Protein AF-A0A817PDZ4-F1 (afdb_monomer_lite)

Structure (mmCIF, N/CA/C/O backbone):
data_AF-A0A817PDZ4-F1
#
_entry.id   AF-A0A817PDZ4-F1
#
loop_
_atom_site.group_PDB
_atom_site.id
_atom_site.type_symbol
_atom_site.label_atom_id
_atom_site.label_alt_id
_atom_site.label_comp_id
_atom_site.label_asym_id
_atom_site.label_entity_id
_atom_site.label_seq_id
_atom_site.pdbx_PDB_ins_code
_atom_site.Cartn_x
_atom_site.Cartn_y
_atom_site.Cartn_z
_atom_site.occupancy
_atom_site.B_iso_or_equiv
_atom_site.auth_seq_id
_atom_site.auth_comp_id
_atom_site.auth_asym_id
_atom_site.auth_atom_id
_atom_site.pdbx_PDB_model_num
ATOM 1 N N . MET A 1 1 ? -9.916 24.457 35.545 1.00 61.56 1 MET A N 1
ATOM 2 C CA . MET A 1 1 ? -11.026 23.884 34.750 1.00 61.56 1 MET A CA 1
ATOM 3 C C . MET A 1 1 ? -11.009 24.355 33.290 1.00 61.56 1 MET A C 1
ATOM 5 O O . MET A 1 1 ? -10.706 23.552 32.427 1.00 61.56 1 MET A O 1
ATOM 9 N N . LYS A 1 2 ? -11.224 25.648 32.987 1.00 59.09 2 LYS A N 1
ATOM 10 C CA . LYS A 1 2 ? -11.364 26.156 31.598 1.00 59.09 2 LYS A CA 1
ATOM 11 C C . LYS A 1 2 ? -10.082 26.082 30.741 1.00 59.09 2 LYS A C 1
ATOM 13 O O . LYS A 1 2 ? -10.147 25.775 29.560 1.00 59.09 2 LYS A O 1
ATOM 18 N N . LYS A 1 3 ? -8.908 26.291 31.353 1.00 58.72 3 LYS A N 1
ATOM 19 C CA . LYS A 1 3 ? -7.599 26.243 30.664 1.00 58.72 3 LYS A CA 1
ATOM 20 C C . LYS A 1 3 ? -7.197 24.828 30.223 1.00 58.72 3 LYS A C 1
ATOM 22 O O . LYS A 1 3 ? -6.560 24.675 29.192 1.00 58.72 3 LYS A O 1
ATOM 27 N N . LEU A 1 4 ? -7.627 23.807 30.969 1.00 67.31 4 LEU A N 1
ATOM 28 C CA . LEU A 1 4 ? -7.383 22.403 30.626 1.00 67.31 4 LEU A CA 1
ATOM 29 C C . LEU A 1 4 ? -8.260 21.960 29.441 1.00 67.31 4 LEU A C 1
ATOM 31 O O . LEU A 1 4 ? -7.813 21.201 28.593 1.00 67.31 4 LEU A O 1
ATOM 35 N N . PHE A 1 5 ? -9.470 22.522 29.338 1.00 75.25 5 PHE A N 1
ATOM 36 C CA . PHE A 1 5 ? -10.388 22.293 28.218 1.00 75.25 5 PHE A CA 1
ATOM 37 C C . PHE A 1 5 ? -9.906 22.954 26.918 1.00 75.25 5 PHE A C 1
ATOM 39 O O . PHE A 1 5 ? -10.014 22.367 25.850 1.00 75.25 5 PHE A O 1
ATOM 46 N N . ILE A 1 6 ? -9.319 24.151 27.016 1.00 73.81 6 ILE A N 1
ATOM 47 C CA . ILE A 1 6 ? -8.734 24.867 25.872 1.00 73.81 6 ILE A CA 1
ATOM 48 C C . ILE A 1 6 ? -7.517 24.121 25.326 1.00 73.81 6 ILE A C 1
ATOM 50 O O . ILE A 1 6 ? -7.399 23.969 24.119 1.00 73.81 6 ILE A O 1
ATOM 54 N N . ILE A 1 7 ? -6.650 23.606 26.200 1.00 76.06 7 ILE A N 1
ATOM 55 C CA . ILE A 1 7 ? -5.493 22.800 25.791 1.00 76.06 7 ILE A CA 1
ATOM 56 C C . ILE A 1 7 ? -5.947 21.500 25.121 1.00 76.06 7 ILE A C 1
ATOM 58 O O . ILE A 1 7 ? -5.426 21.151 24.069 1.00 76.06 7 ILE A O 1
ATOM 62 N N . TYR A 1 8 ? -6.967 20.830 25.664 1.00 75.94 8 TYR A N 1
ATOM 63 C CA . TYR A 1 8 ? -7.536 19.642 25.030 1.00 75.94 8 TYR A CA 1
ATOM 64 C C . TYR A 1 8 ? -8.150 19.954 23.654 1.00 75.94 8 TYR A C 1
ATOM 66 O O . TYR A 1 8 ? -7.882 19.243 22.693 1.00 75.94 8 TYR A O 1
ATOM 74 N N . PHE A 1 9 ? -8.893 21.057 23.520 1.00 74.44 9 PHE A N 1
ATOM 75 C CA . PHE A 1 9 ? -9.472 21.497 22.247 1.00 74.44 9 PHE A CA 1
ATOM 76 C C . PHE A 1 9 ? -8.408 21.886 21.208 1.00 74.44 9 PHE A C 1
ATOM 78 O O . PHE A 1 9 ? -8.593 21.635 20.020 1.00 74.44 9 PHE A O 1
ATOM 85 N N . LEU A 1 10 ? -7.276 22.448 21.641 1.00 68.62 10 LEU A N 1
ATOM 86 C CA . LEU A 1 10 ? -6.163 22.839 20.768 1.00 68.62 10 LEU A CA 1
ATOM 87 C C . LEU A 1 10 ? -5.373 21.611 20.288 1.00 68.62 10 LEU A C 1
ATOM 89 O O . LEU A 1 10 ? -5.022 21.539 19.119 1.00 68.62 10 LEU A O 1
ATOM 93 N N . ILE A 1 11 ? -5.178 20.604 21.145 1.00 71.62 11 ILE A N 1
ATOM 94 C CA . ILE A 1 11 ? -4.554 19.324 20.760 1.00 71.62 11 ILE A CA 1
ATOM 95 C C . ILE A 1 11 ? -5.491 18.510 19.845 1.00 71.62 11 ILE A C 1
ATOM 97 O O . ILE A 1 11 ? -5.035 17.892 18.882 1.00 71.62 11 ILE A O 1
ATOM 101 N N . LEU A 1 12 ? -6.806 18.552 20.094 1.00 67.38 12 LEU A N 1
ATOM 102 C CA . LEU A 1 12 ? -7.807 17.850 19.285 1.00 67.38 12 LEU A CA 1
ATOM 103 C C . LEU A 1 12 ? -7.979 18.478 17.889 1.00 67.38 12 LEU A C 1
ATOM 105 O O . LEU A 1 12 ? -8.079 17.753 16.905 1.00 67.38 12 LEU A O 1
ATOM 109 N N . SER A 1 13 ? -7.955 19.811 17.784 1.00 64.50 13 SER A N 1
ATOM 110 C CA . SER A 1 13 ? -8.082 20.528 16.501 1.00 64.50 13 SER A CA 1
ATOM 111 C C . SER A 1 13 ? -6.798 20.536 15.659 1.00 64.50 13 SER A C 1
ATOM 113 O O . SER A 1 13 ? -6.873 20.709 14.443 1.00 64.50 13 SER A O 1
ATOM 115 N N . LEU A 1 14 ? -5.630 20.279 16.265 1.00 59.78 14 LEU A N 1
ATOM 116 C CA . LEU A 1 14 ? -4.362 20.137 15.537 1.00 59.78 14 LEU A CA 1
ATOM 117 C C . LEU A 1 14 ? -4.258 18.809 14.767 1.00 59.78 14 LEU A C 1
ATOM 119 O O . LEU A 1 14 ? -3.537 18.735 13.778 1.00 59.78 14 LEU A O 1
ATOM 123 N N . SER A 1 15 ? -4.997 17.774 15.182 1.00 59.09 15 SER A N 1
ATOM 124 C CA . SER A 1 15 ? -4.980 16.457 14.521 1.00 59.09 15 SER A CA 1
ATOM 125 C C . SER A 1 15 ? -5.914 16.370 13.304 1.00 59.09 15 SER A C 1
ATOM 127 O O . SER A 1 15 ? -5.790 15.450 12.505 1.00 59.09 15 SER A O 1
ATOM 129 N N . THR A 1 16 ? -6.852 17.310 13.142 1.00 50.25 16 THR A N 1
ATOM 130 C CA . THR A 1 16 ? -7.880 17.267 12.082 1.00 50.25 16 THR A CA 1
ATOM 131 C C . THR A 1 16 ? -7.505 17.998 10.796 1.00 50.25 16 THR A C 1
ATOM 133 O O . THR A 1 16 ? -8.299 18.015 9.861 1.00 50.25 16 THR A O 1
ATOM 136 N N . VAL A 1 17 ? -6.320 18.608 10.718 1.00 59.72 17 VAL A N 1
ATOM 137 C CA . VAL A 1 17 ? -5.868 19.302 9.505 1.00 59.72 17 VAL A CA 1
ATOM 138 C C . VAL A 1 17 ? -4.789 18.495 8.786 1.00 59.72 17 VAL A C 1
ATOM 140 O O . VAL A 1 17 ? -3.617 18.847 8.746 1.00 59.72 17 VAL A O 1
ATOM 143 N N . ALA A 1 18 ? -5.196 17.379 8.191 1.00 59.00 18 ALA A N 1
ATOM 144 C CA . ALA A 1 18 ? -4.431 16.754 7.123 1.00 59.00 18 ALA A CA 1
ATOM 145 C C . ALA A 1 18 ? -5.387 16.358 5.994 1.00 59.00 18 ALA A C 1
ATOM 147 O O . ALA A 1 18 ? -6.327 15.600 6.206 1.00 59.00 18 ALA A O 1
ATOM 148 N N . GLN A 1 19 ? -5.088 16.890 4.806 1.00 48.62 19 GLN A N 1
ATOM 149 C CA . GLN A 1 19 ? -5.666 16.591 3.491 1.00 48.62 19 GLN A CA 1
ATOM 150 C C . GLN A 1 19 ? -6.958 17.325 3.099 1.00 48.62 19 GLN A C 1
ATOM 152 O O . GLN A 1 19 ? -8.020 16.739 2.920 1.00 48.62 19 GLN A O 1
ATOM 157 N N . GLN A 1 20 ? -6.798 18.605 2.744 1.00 44.66 20 GLN A N 1
ATOM 158 C CA . GLN A 1 20 ? -7.325 19.045 1.448 1.00 44.66 20 GLN A CA 1
ATOM 159 C C . GLN A 1 20 ? -6.514 18.325 0.360 1.00 44.66 20 GLN A C 1
ATOM 161 O O . GLN A 1 20 ? -5.404 18.736 0.039 1.00 44.66 20 GLN A O 1
ATOM 166 N N . SER A 1 21 ? -7.029 17.199 -0.135 1.00 52.38 21 SER A N 1
ATOM 167 C CA . SER A 1 21 ? -6.511 16.549 -1.340 1.00 52.38 21 SER A CA 1
ATOM 168 C C . SER A 1 21 ? -7.196 17.206 -2.529 1.00 52.38 21 SER A C 1
ATOM 170 O O . SER A 1 21 ? -8.397 17.017 -2.726 1.00 52.38 21 SER A O 1
ATOM 172 N N . GLU A 1 22 ? -6.458 18.020 -3.283 1.00 50.34 22 GLU A N 1
ATOM 173 C CA . GLU A 1 22 ? -6.919 18.479 -4.587 1.00 50.34 22 GLU A CA 1
ATOM 174 C C . GLU A 1 22 ? -7.161 17.268 -5.491 1.00 50.34 22 GLU A C 1
ATOM 176 O O . GLU A 1 22 ? -6.387 16.313 -5.541 1.00 50.34 22 GLU A O 1
ATOM 181 N N . ASN A 1 23 ? -8.317 17.308 -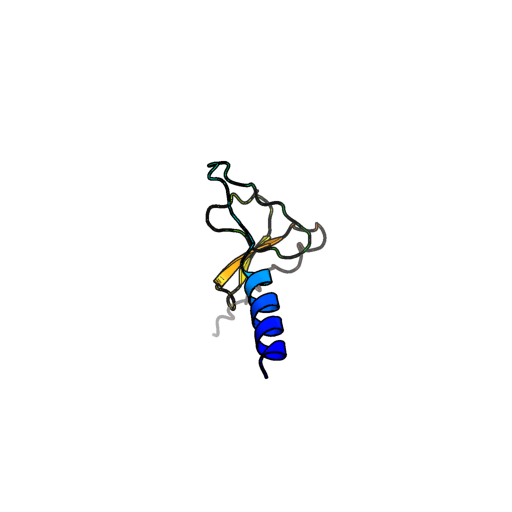6.137 1.00 52.31 23 ASN A N 1
ATOM 182 C CA . ASN A 1 23 ? -8.836 16.319 -7.057 1.00 52.31 23 ASN A CA 1
ATOM 183 C C . ASN A 1 23 ? -8.068 16.386 -8.386 1.00 52.31 23 ASN A C 1
ATOM 185 O O . ASN A 1 23 ? -8.529 16.999 -9.347 1.00 52.31 23 ASN A O 1
ATOM 189 N N . SER A 1 24 ? -6.886 15.786 -8.425 1.00 52.97 24 SER A N 1
ATOM 190 C CA . SER A 1 24 ? -6.225 15.384 -9.662 1.00 52.97 24 SER A CA 1
ATOM 191 C C . SER A 1 24 ? -6.269 13.863 -9.723 1.00 52.97 24 SER A C 1
ATOM 193 O O . SER A 1 24 ? -5.697 13.206 -8.858 1.00 52.97 24 SER A O 1
ATOM 195 N N . GLU A 1 25 ? -6.939 13.306 -10.736 1.00 55.03 25 GLU A N 1
ATOM 196 C CA . GLU A 1 25 ? -6.950 11.873 -11.089 1.00 55.03 25 GLU A CA 1
ATOM 197 C C . GLU A 1 25 ? -5.566 11.373 -11.558 1.00 55.03 25 GLU A C 1
ATOM 199 O O . GLU A 1 25 ? -5.441 10.555 -12.467 1.00 55.03 25 GLU A O 1
ATOM 204 N N . ASP A 1 26 ? -4.499 11.868 -10.942 1.00 59.81 26 ASP A N 1
ATOM 205 C CA . ASP A 1 26 ? -3.175 11.299 -11.056 1.00 59.81 26 ASP A CA 1
ATOM 206 C C . ASP A 1 26 ? -3.157 10.140 -10.063 1.00 59.81 26 ASP A C 1
ATOM 208 O O . ASP A 1 26 ? -3.118 10.326 -8.845 1.00 59.81 26 ASP A O 1
ATOM 212 N N . THR A 1 27 ? -3.336 8.923 -10.573 1.00 66.75 27 THR A N 1
ATOM 213 C CA . THR A 1 27 ? -3.273 7.717 -9.744 1.00 66.75 27 THR A CA 1
ATOM 214 C C . THR A 1 27 ? -1.863 7.632 -9.171 1.00 66.75 27 THR A C 1
ATOM 216 O O . THR A 1 27 ? -0.960 7.138 -9.843 1.00 66.75 27 THR A O 1
ATOM 219 N N . GLU A 1 28 ? -1.672 8.149 -7.953 1.00 82.06 28 GLU A N 1
ATOM 220 C CA . GLU A 1 28 ? -0.370 8.203 -7.289 1.00 82.06 28 GLU A CA 1
ATOM 221 C C . GLU A 1 28 ? 0.285 6.816 -7.352 1.00 82.06 28 GLU A C 1
ATOM 223 O O . GLU A 1 28 ? -0.279 5.824 -6.884 1.00 82.06 28 GLU A O 1
ATOM 228 N N . GLU A 1 29 ? 1.472 6.704 -7.946 1.00 86.75 29 GLU A N 1
ATOM 229 C CA . GLU A 1 29 ? 2.192 5.433 -7.928 1.00 86.75 29 GLU A CA 1
ATOM 230 C C . GLU A 1 29 ? 2.702 5.152 -6.510 1.00 86.75 29 GLU A C 1
ATOM 232 O O . GLU A 1 29 ? 3.137 6.041 -5.773 1.00 86.75 29 GLU A O 1
ATOM 237 N N . PHE A 1 30 ? 2.618 3.895 -6.084 1.00 89.94 30 PHE A N 1
ATOM 238 C CA . PHE A 1 30 ? 3.150 3.491 -4.791 1.00 89.94 30 PHE A CA 1
ATOM 239 C C . PHE A 1 30 ? 4.677 3.568 -4.782 1.00 89.94 30 PHE A C 1
ATOM 241 O O . PHE A 1 30 ? 5.332 2.913 -5.588 1.00 89.94 30 PHE A O 1
ATOM 248 N N . ILE A 1 31 ? 5.238 4.336 -3.838 1.00 90.44 31 ILE A N 1
ATOM 249 C CA . ILE A 1 31 ? 6.685 4.438 -3.611 1.00 90.44 31 ILE A CA 1
ATOM 250 C C . ILE A 1 31 ? 7.112 3.388 -2.571 1.00 90.44 31 ILE A C 1
ATOM 252 O O . ILE A 1 31 ? 6.861 3.589 -1.368 1.00 90.44 31 ILE A O 1
ATOM 256 N N . PRO A 1 32 ? 7.746 2.283 -3.007 1.00 88.75 32 PRO A N 1
ATOM 257 C CA . PRO A 1 32 ? 8.129 1.190 -2.129 1.00 88.75 32 PRO A CA 1
ATOM 258 C C . PRO A 1 32 ? 9.343 1.532 -1.266 1.00 88.75 32 PRO A C 1
ATOM 260 O O . PRO A 1 32 ? 10.220 2.298 -1.656 1.00 88.75 32 PRO A O 1
ATOM 263 N N . THR A 1 33 ? 9.400 0.915 -0.090 1.00 92.19 33 THR A N 1
ATOM 264 C CA . THR A 1 33 ? 10.517 0.994 0.864 1.00 92.19 33 THR A CA 1
ATOM 265 C C . THR A 1 33 ? 10.872 -0.399 1.367 1.00 92.19 33 THR A C 1
ATOM 267 O O . THR A 1 33 ? 10.072 -1.318 1.220 1.00 92.19 33 THR A O 1
ATOM 270 N N . ASN A 1 34 ? 12.024 -0.555 2.022 1.00 90.88 34 ASN A N 1
ATOM 271 C CA . ASN A 1 34 ? 12.426 -1.820 2.663 1.00 90.88 34 ASN A CA 1
ATOM 272 C C . ASN A 1 34 ? 11.600 -2.163 3.919 1.00 90.88 34 ASN A C 1
ATOM 274 O O . ASN A 1 34 ? 11.751 -3.242 4.489 1.00 90.88 34 ASN A O 1
ATOM 278 N N . GLU A 1 35 ? 10.728 -1.255 4.351 1.00 91.50 35 GLU A N 1
ATOM 279 C CA . GLU A 1 35 ? 9.752 -1.450 5.422 1.00 91.50 35 GLU A CA 1
ATOM 280 C C . GLU A 1 35 ? 8.333 -1.519 4.850 1.00 91.50 35 GLU A C 1
ATOM 282 O O . GLU A 1 35 ? 8.061 -1.005 3.760 1.00 91.50 35 GLU A O 1
ATOM 287 N N . TRP A 1 36 ? 7.427 -2.152 5.596 1.00 93.19 36 TRP A N 1
ATOM 288 C CA . TRP A 1 36 ? 6.017 -2.264 5.229 1.00 93.19 36 TRP A CA 1
ATOM 289 C C . TRP A 1 36 ? 5.332 -0.900 5.271 1.00 93.19 36 TRP A C 1
ATOM 291 O O . TRP A 1 36 ? 5.319 -0.237 6.306 1.00 93.19 36 TRP A O 1
ATOM 301 N N . LYS A 1 37 ? 4.724 -0.505 4.150 1.00 93.88 37 LYS A N 1
ATOM 302 C CA . LYS A 1 37 ? 3.920 0.716 4.046 1.00 93.88 37 LYS A CA 1
ATOM 303 C C . LYS A 1 37 ? 2.518 0.406 3.563 1.00 93.88 37 LYS A C 1
ATOM 305 O O . LYS A 1 37 ? 2.337 -0.384 2.639 1.00 93.88 37 LYS A O 1
ATOM 310 N N . THR A 1 38 ? 1.542 1.089 4.145 1.00 94.12 38 THR A N 1
ATOM 311 C CA . THR A 1 38 ? 0.143 1.034 3.725 1.00 94.12 38 THR A CA 1
ATOM 312 C C . THR A 1 38 ? -0.016 1.497 2.279 1.00 94.12 38 THR A C 1
ATOM 314 O O . THR A 1 38 ? 0.485 2.553 1.891 1.00 94.12 38 THR A O 1
ATOM 317 N N . VAL A 1 39 ? -0.744 0.711 1.495 1.00 92.06 39 VAL A N 1
ATOM 318 C CA . VAL A 1 39 ? -1.166 1.024 0.133 1.00 92.06 39 VAL A CA 1
ATOM 319 C C . VAL A 1 39 ? -2.564 1.629 0.201 1.00 92.06 39 VAL A C 1
ATOM 321 O O . VAL A 1 39 ? -3.467 1.022 0.780 1.00 92.06 39 VAL A O 1
ATOM 324 N N . LYS A 1 40 ? -2.756 2.816 -0.383 1.00 89.75 40 LYS A N 1
ATOM 325 C CA . LYS A 1 40 ? -4.079 3.451 -0.444 1.00 89.75 40 LYS A CA 1
ATOM 326 C C . LYS A 1 40 ? -4.993 2.695 -1.415 1.00 89.75 40 LYS A C 1
ATOM 328 O O . LYS A 1 40 ? -4.537 2.074 -2.378 1.00 89.75 40 LYS A O 1
ATOM 333 N N . GLU A 1 41 ? -6.298 2.759 -1.184 1.00 84.75 41 GLU A N 1
ATOM 334 C CA . GLU A 1 41 ? -7.276 2.188 -2.112 1.00 84.75 41 GLU A CA 1
ATOM 335 C C . GLU A 1 41 ? -7.215 2.908 -3.467 1.00 84.75 41 GLU A C 1
ATOM 337 O O . GLU A 1 41 ? -7.104 4.129 -3.528 1.00 84.75 41 GLU A O 1
ATOM 342 N N . GLY A 1 42 ? -7.224 2.142 -4.561 1.00 85.38 42 GLY A N 1
ATOM 343 C CA . GLY A 1 42 ? -7.064 2.678 -5.918 1.00 85.38 42 GLY A CA 1
ATOM 344 C C . GLY A 1 42 ? -5.623 3.026 -6.319 1.00 85.38 42 GLY A C 1
ATOM 345 O O . GLY A 1 42 ? -5.383 3.325 -7.483 1.00 85.38 42 GLY A O 1
ATOM 346 N N . GLN A 1 43 ? 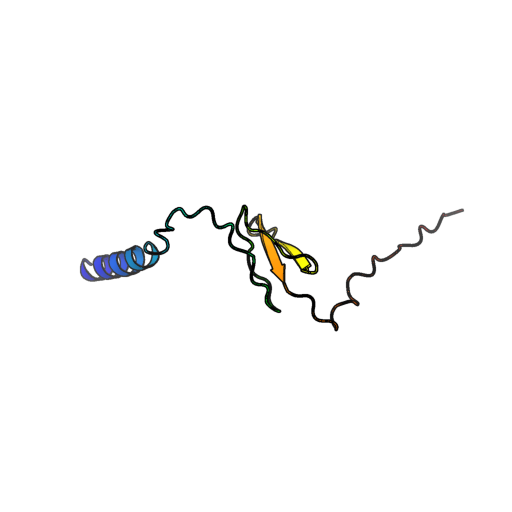-4.651 2.932 -5.406 1.00 88.56 43 GLN A N 1
ATOM 347 C CA . GLN A 1 43 ? -3.249 3.222 -5.702 1.00 88.56 43 GLN A CA 1
ATOM 348 C C . GLN A 1 43 ? -2.610 2.134 -6.576 1.00 88.56 43 GLN A C 1
ATOM 350 O O . GLN A 1 43 ? -2.760 0.934 -6.319 1.00 88.56 43 GLN A O 1
ATOM 355 N N . LYS A 1 44 ? -1.845 2.537 -7.595 1.00 88.69 44 LYS A N 1
ATOM 356 C CA . LYS A 1 44 ? -1.148 1.600 -8.483 1.00 88.69 44 LYS A CA 1
ATOM 357 C C . LYS A 1 44 ? 0.101 1.045 -7.794 1.00 88.69 44 LYS A C 1
ATOM 359 O O . LYS A 1 44 ? 0.973 1.799 -7.367 1.00 88.69 44 LYS A O 1
ATOM 364 N N . ILE A 1 45 ? 0.201 -0.283 -7.718 1.00 89.56 45 ILE A N 1
ATOM 365 C CA . ILE A 1 45 ? 1.346 -0.990 -7.128 1.00 89.56 45 ILE A CA 1
ATOM 366 C C . ILE A 1 45 ? 2.282 -1.458 -8.257 1.00 89.56 45 ILE A C 1
ATOM 368 O O . ILE A 1 45 ? 1.840 -2.240 -9.105 1.00 89.56 45 ILE A O 1
ATOM 372 N N . PRO A 1 46 ? 3.557 -1.023 -8.288 1.00 88.69 46 PRO A N 1
ATOM 373 C CA . PRO A 1 46 ? 4.550 -1.560 -9.215 1.00 88.69 46 PRO A CA 1
ATOM 374 C C . PRO A 1 46 ? 4.748 -3.081 -9.055 1.00 88.69 46 PRO A C 1
ATOM 376 O O . PRO A 1 46 ? 4.652 -3.600 -7.938 1.00 88.69 46 PRO A O 1
ATOM 379 N N . PRO A 1 47 ? 5.044 -3.824 -10.138 1.00 86.94 47 PRO A N 1
ATOM 380 C CA . PRO A 1 47 ? 5.363 -5.247 -10.046 1.00 86.94 47 PRO A CA 1
ATOM 381 C C . PRO A 1 47 ? 6.667 -5.480 -9.265 1.00 86.94 47 PRO A C 1
ATOM 383 O O . PRO A 1 47 ? 7.541 -4.617 -9.222 1.00 86.94 47 PRO A O 1
ATOM 386 N N . GLY A 1 48 ? 6.818 -6.668 -8.672 1.00 87.94 48 GLY A N 1
ATOM 387 C CA . GLY A 1 48 ? 8.031 -7.041 -7.928 1.00 87.94 48 GLY A CA 1
ATOM 388 C C . GLY A 1 48 ? 8.073 -6.567 -6.471 1.00 87.94 48 GLY A C 1
ATOM 389 O O . GLY A 1 48 ? 9.116 -6.667 -5.832 1.00 87.94 48 GLY A O 1
ATOM 390 N N . LEU A 1 49 ? 6.954 -6.072 -5.934 1.00 90.88 49 LEU A N 1
ATOM 391 C CA . LEU A 1 49 ? 6.796 -5.739 -4.517 1.00 90.88 49 LEU A CA 1
ATOM 392 C C . LEU A 1 49 ? 6.128 -6.879 -3.749 1.00 90.88 49 LEU A C 1
ATOM 394 O O . LEU A 1 49 ? 5.254 -7.569 -4.277 1.00 90.88 49 LEU A O 1
ATOM 398 N N . HIS A 1 50 ? 6.503 -7.048 -2.480 1.00 91.38 50 HIS A N 1
ATOM 399 C CA . HIS A 1 50 ? 5.816 -7.970 -1.586 1.00 91.38 50 HIS A CA 1
ATOM 400 C C . HIS A 1 50 ? 4.589 -7.254 -1.037 1.00 91.38 50 HIS A C 1
ATOM 402 O O . HIS A 1 50 ? 4.729 -6.221 -0.388 1.00 91.38 50 HIS A O 1
ATOM 408 N N . VAL A 1 51 ? 3.398 -7.793 -1.298 1.00 91.12 51 VAL A N 1
ATOM 409 C CA . VAL A 1 51 ? 2.129 -7.241 -0.810 1.00 91.12 51 VAL A CA 1
ATOM 410 C C . VAL A 1 51 ? 1.518 -8.197 0.208 1.00 91.12 51 VAL A C 1
ATOM 412 O O . VAL A 1 51 ? 1.447 -9.398 -0.043 1.00 91.12 51 VAL A O 1
ATOM 415 N N . ARG A 1 52 ? 1.040 -7.671 1.336 1.00 92.56 52 ARG A N 1
ATOM 416 C CA . ARG A 1 52 ? 0.269 -8.423 2.335 1.00 92.56 52 ARG A CA 1
ATOM 417 C C . ARG A 1 52 ? -0.998 -7.671 2.732 1.00 92.56 52 ARG A C 1
ATOM 419 O O . ARG A 1 52 ? -1.117 -6.472 2.489 1.00 92.56 52 ARG A O 1
ATOM 426 N N . LEU A 1 53 ? -1.929 -8.379 3.362 1.00 93.25 53 LEU A N 1
ATOM 427 C CA . LEU A 1 53 ? -3.073 -7.787 4.051 1.00 93.25 53 LEU A CA 1
ATOM 428 C C . LEU A 1 53 ? -2.798 -7.819 5.554 1.00 93.25 53 LEU A C 1
ATOM 430 O O . LEU A 1 53 ? -2.576 -8.890 6.118 1.00 93.25 53 LEU A O 1
ATOM 434 N N . ASN A 1 54 ? -2.807 -6.658 6.198 1.00 93.25 54 ASN A N 1
ATOM 435 C CA . ASN A 1 54 ? -2.767 -6.570 7.647 1.00 93.25 54 ASN A CA 1
ATOM 436 C C . ASN A 1 54 ? -4.167 -6.901 8.188 1.00 93.25 54 ASN A C 1
ATOM 438 O O . ASN A 1 54 ? -5.119 -6.179 7.913 1.00 93.25 54 ASN A O 1
ATOM 442 N N . LEU A 1 55 ? -4.310 -8.008 8.920 1.00 94.50 55 LEU A N 1
ATOM 443 C CA . LEU A 1 55 ? -5.613 -8.476 9.416 1.00 94.50 55 LEU A CA 1
ATOM 444 C C . LEU A 1 55 ? -6.122 -7.700 10.638 1.00 94.50 55 LEU A C 1
ATOM 446 O O . LEU A 1 55 ? -7.306 -7.778 10.945 1.00 94.50 55 LEU A O 1
ATOM 450 N N . GLU A 1 56 ? -5.249 -6.967 11.328 1.00 94.44 56 GLU A N 1
ATOM 451 C CA . GLU A 1 56 ? -5.647 -6.112 12.447 1.00 94.44 56 GLU A CA 1
ATOM 452 C C . GLU A 1 56 ? -6.323 -4.837 11.934 1.00 94.44 56 GLU A C 1
ATOM 454 O O . GLU A 1 56 ? -7.374 -4.440 12.431 1.00 94.44 56 GLU A O 1
ATOM 459 N N . THR A 1 57 ? -5.740 -4.219 10.904 1.00 92.69 57 THR A N 1
ATOM 460 C CA . THR A 1 57 ? -6.237 -2.955 10.337 1.00 92.69 57 THR A CA 1
ATOM 461 C C . THR A 1 57 ? -7.129 -3.144 9.112 1.00 92.69 57 THR A C 1
ATOM 463 O O . THR A 1 57 ? -7.847 -2.224 8.730 1.00 92.69 57 THR A O 1
ATOM 466 N N . GLY A 1 58 ? -7.079 -4.312 8.468 1.00 93.62 58 GLY A N 1
ATOM 467 C CA . GLY A 1 58 ? -7.732 -4.584 7.186 1.00 93.62 58 GLY A CA 1
ATOM 468 C C . GLY A 1 58 ? -7.058 -3.910 5.986 1.00 93.62 58 GLY A C 1
ATOM 469 O O . GLY A 1 58 ? -7.602 -3.944 4.885 1.00 93.62 58 GLY A O 1
ATOM 470 N N . LEU A 1 59 ? -5.889 -3.287 6.171 1.00 92.50 59 LEU A N 1
ATOM 471 C CA . LEU A 1 59 ? -5.224 -2.508 5.128 1.00 92.50 59 LEU A CA 1
ATOM 472 C C . LEU A 1 59 ? -4.196 -3.337 4.359 1.00 92.50 59 LEU A C 1
ATOM 474 O O . LEU A 1 59 ? -3.500 -4.194 4.910 1.00 92.50 59 LEU A O 1
ATOM 478 N N . ARG A 1 60 ? -4.074 -3.060 3.058 1.00 93.31 60 ARG A N 1
ATOM 479 C CA . ARG A 1 60 ? -3.023 -3.643 2.219 1.00 93.31 60 ARG A CA 1
ATOM 480 C C . ARG A 1 60 ? -1.717 -2.913 2.488 1.00 93.31 60 ARG A C 1
ATOM 482 O O . ARG A 1 60 ? -1.687 -1.689 2.518 1.00 93.31 60 ARG A O 1
ATOM 489 N N . GLU A 1 61 ? -0.637 -3.658 2.639 1.00 94.25 61 GLU A N 1
ATOM 490 C CA . GLU A 1 61 ? 0.703 -3.120 2.845 1.00 94.25 61 GLU A CA 1
ATOM 491 C C . GLU A 1 61 ? 1.641 -3.691 1.786 1.00 94.25 61 GLU A C 1
ATOM 493 O O . GLU A 1 61 ? 1.488 -4.845 1.380 1.00 94.25 61 GLU A O 1
ATOM 498 N N . ALA A 1 62 ? 2.616 -2.900 1.343 1.00 93.94 62 ALA A N 1
ATOM 499 C CA . ALA A 1 62 ? 3.636 -3.342 0.407 1.00 93.94 62 ALA A CA 1
ATOM 500 C C . ALA A 1 62 ? 5.044 -2.908 0.837 1.00 93.94 62 ALA A C 1
ATOM 502 O O . ALA A 1 62 ? 5.224 -1.874 1.484 1.00 93.94 62 ALA A O 1
ATOM 503 N N . LYS A 1 63 ? 6.036 -3.722 0.474 1.00 93.31 63 LYS A N 1
ATOM 504 C CA . LYS A 1 63 ? 7.466 -3.526 0.749 1.00 93.31 63 LYS A CA 1
ATOM 505 C C . LYS A 1 63 ? 8.298 -3.922 -0.483 1.00 93.31 63 LYS A C 1
ATOM 507 O O . LYS A 1 63 ? 7.900 -4.794 -1.259 1.00 93.31 63 LYS A O 1
ATOM 512 N N . LEU A 1 64 ? 9.458 -3.289 -0.654 1.00 91.56 64 LEU A N 1
ATOM 513 C CA . LEU A 1 64 ? 10.484 -3.668 -1.623 1.00 91.56 64 LEU A CA 1
ATOM 514 C C . LEU A 1 64 ? 11.129 -5.001 -1.218 1.00 91.56 64 LEU A C 1
ATOM 516 O O . LEU A 1 64 ? 11.539 -5.161 -0.069 1.00 91.56 64 LEU A O 1
ATOM 520 N N . LEU A 1 65 ? 11.215 -5.958 -2.148 1.00 83.62 65 LEU A N 1
ATOM 521 C CA . LEU A 1 65 ? 11.965 -7.188 -1.899 1.00 83.62 65 LEU A CA 1
ATOM 522 C C . LEU A 1 65 ? 13.463 -6.886 -1.890 1.00 83.62 65 LEU A C 1
ATOM 524 O O . LEU A 1 65 ? 14.034 -6.536 -2.925 1.00 83.62 65 LEU A O 1
ATOM 528 N N . ASP A 1 66 ? 14.103 -7.101 -0.745 1.00 78.19 66 ASP A N 1
ATOM 529 C CA . ASP A 1 66 ? 15.552 -7.217 -0.694 1.00 78.19 66 ASP A CA 1
ATOM 530 C C . ASP A 1 66 ? 15.975 -8.562 -1.293 1.00 78.19 66 ASP A C 1
ATOM 532 O O . ASP A 1 66 ? 15.370 -9.607 -1.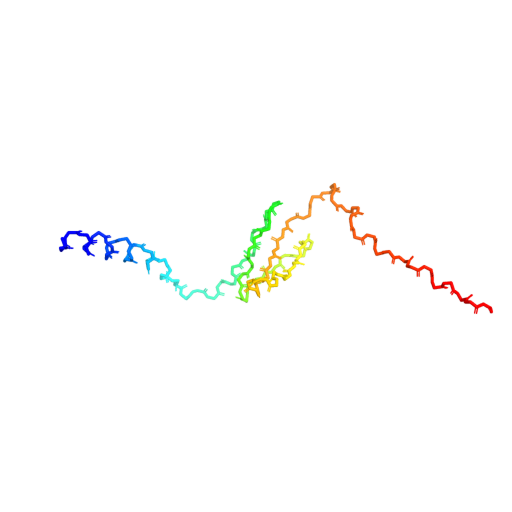039 1.00 78.19 66 ASP A O 1
ATOM 536 N N . ASN A 1 67 ? 17.055 -8.557 -2.076 1.00 70.62 67 ASN A N 1
ATOM 537 C CA . ASN A 1 67 ? 17.553 -9.757 -2.760 1.00 70.62 67 ASN A CA 1
ATOM 538 C C . ASN A 1 67 ? 17.937 -10.887 -1.774 1.00 70.62 67 ASN A C 1
ATOM 540 O O . ASN A 1 67 ? 17.966 -12.056 -2.141 1.00 70.62 67 ASN A O 1
ATOM 544 N N . ASN A 1 68 ? 18.167 -10.547 -0.501 1.00 65.69 68 ASN A N 1
ATOM 545 C CA . ASN A 1 68 ? 18.502 -11.488 0.570 1.00 65.69 68 ASN A CA 1
ATOM 546 C C . ASN A 1 68 ? 17.281 -12.161 1.232 1.00 65.69 68 ASN A C 1
ATOM 548 O O . ASN A 1 68 ? 17.453 -13.141 1.950 1.00 65.69 68 ASN A O 1
ATOM 552 N N . GLU A 1 69 ? 16.050 -11.683 1.012 1.00 62.72 69 GLU A N 1
ATOM 553 C CA . GLU A 1 69 ? 14.851 -12.184 1.715 1.00 62.72 69 GLU A CA 1
ATOM 554 C C . GLU A 1 69 ? 14.096 -13.292 0.951 1.00 62.72 69 GLU A C 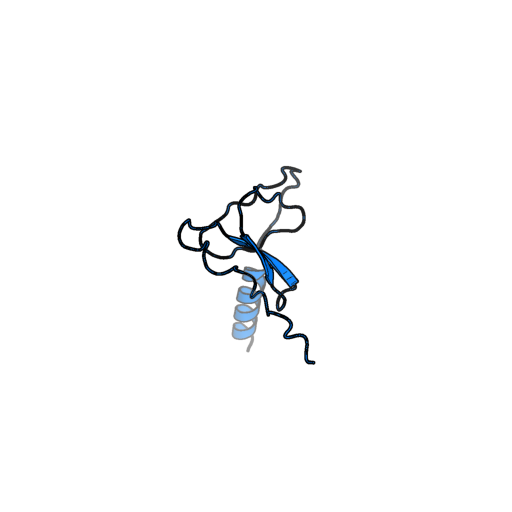1
ATOM 556 O O . GLU A 1 69 ? 13.056 -13.772 1.405 1.00 62.72 69 GLU A O 1
ATOM 561 N N . GLN A 1 70 ? 14.619 -13.761 -0.190 1.00 59.53 70 GLN A N 1
ATOM 562 C CA . GLN A 1 70 ? 13.952 -14.753 -1.050 1.00 59.53 70 GLN A CA 1
ATOM 563 C C . GLN A 1 70 ? 13.799 -16.163 -0.436 1.00 59.53 70 GLN A C 1
ATOM 565 O O . GLN A 1 70 ? 13.185 -17.029 -1.056 1.00 59.53 70 GLN A O 1
ATOM 570 N N . GLN A 1 71 ? 14.329 -16.430 0.763 1.00 54.78 71 GLN A N 1
ATOM 571 C CA . GLN A 1 71 ? 14.385 -17.787 1.325 1.00 54.78 71 GLN A CA 1
ATOM 572 C C . GLN A 1 71 ? 13.184 -18.196 2.198 1.00 54.78 71 GLN A C 1
ATOM 574 O O . GLN A 1 71 ? 13.014 -19.385 2.460 1.00 54.78 71 GLN A O 1
ATOM 579 N N . SER A 1 72 ? 12.317 -17.271 2.623 1.00 54.38 72 SER A N 1
ATOM 580 C CA . SER A 1 72 ? 11.312 -17.574 3.664 1.00 54.38 72 SER A CA 1
ATOM 581 C C . SER A 1 72 ? 9.935 -18.038 3.164 1.00 54.38 72 SER A C 1
ATOM 583 O O . SER A 1 72 ? 9.056 -18.305 3.978 1.00 54.38 72 SER A O 1
ATOM 585 N N . SER A 1 73 ? 9.717 -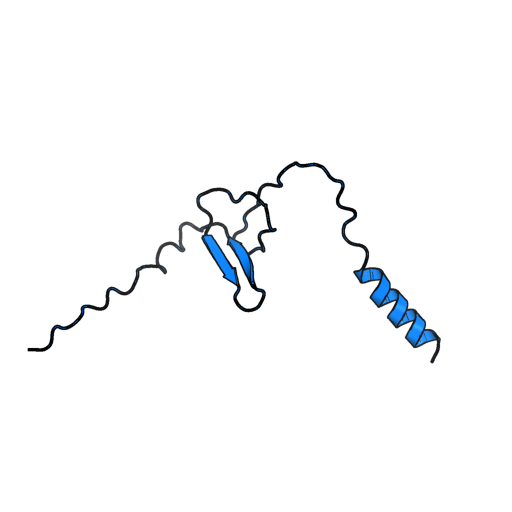18.179 1.853 1.00 54.16 73 SER A N 1
ATOM 586 C CA . SER A 1 73 ? 8.418 -18.601 1.282 1.00 54.16 73 SER A CA 1
ATOM 587 C C . SER A 1 73 ? 8.480 -19.954 0.567 1.00 54.16 73 SER A C 1
ATOM 589 O O . SER A 1 73 ? 7.714 -20.213 -0.359 1.00 54.16 73 SER A O 1
ATOM 591 N N . SER A 1 74 ? 9.393 -20.836 0.977 1.00 51.88 74 SER A N 1
ATOM 592 C CA . SER A 1 74 ? 9.364 -22.243 0.573 1.00 51.88 74 SER A CA 1
ATOM 593 C C . SER A 1 74 ? 8.240 -22.944 1.333 1.00 51.88 74 SER A C 1
ATOM 595 O O . SER A 1 74 ? 8.443 -23.443 2.438 1.00 51.88 74 SER A O 1
ATOM 597 N N . ASN A 1 75 ? 7.054 -22.941 0.727 1.00 59.94 75 ASN A N 1
ATOM 598 C CA . ASN A 1 75 ? 5.890 -23.737 1.099 1.00 59.94 75 ASN A CA 1
ATOM 599 C C . ASN A 1 75 ? 6.337 -25.124 1.594 1.00 59.94 75 ASN A C 1
ATOM 601 O O . ASN A 1 75 ? 6.933 -25.892 0.837 1.00 59.94 75 ASN A O 1
ATOM 605 N N . SER A 1 76 ? 6.099 -25.421 2.870 1.00 57.28 76 SER A N 1
ATOM 606 C CA . SER A 1 76 ? 6.336 -26.733 3.458 1.00 57.28 76 SER A CA 1
ATOM 607 C C . SER A 1 76 ? 5.458 -27.749 2.731 1.00 57.28 76 SER A C 1
ATOM 609 O O . SER A 1 76 ? 4.276 -27.907 3.027 1.00 57.28 76 SER A O 1
ATOM 611 N N . ILE A 1 77 ? 6.035 -28.428 1.739 1.00 62.75 77 ILE A N 1
ATOM 612 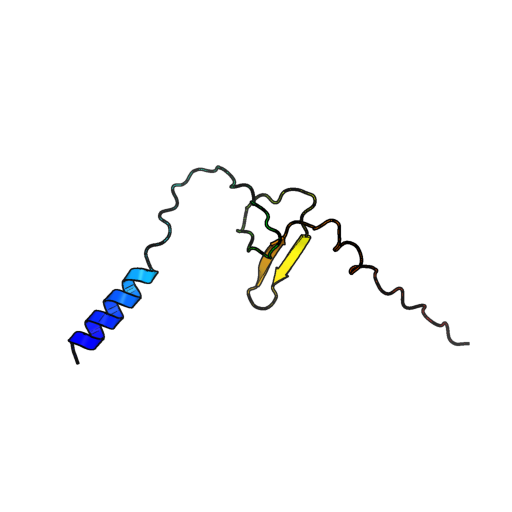C CA . ILE A 1 77 ? 5.454 -29.617 1.125 1.00 62.75 77 ILE A CA 1
ATOM 613 C C . ILE A 1 77 ? 5.420 -30.660 2.238 1.00 62.75 77 ILE A C 1
ATOM 615 O O . ILE A 1 77 ? 6.425 -31.296 2.533 1.00 62.75 77 ILE A O 1
ATOM 619 N N . ILE A 1 78 ? 4.284 -30.768 2.920 1.00 66.12 78 ILE A N 1
ATOM 620 C CA . ILE A 1 78 ? 4.021 -31.846 3.867 1.00 66.12 78 ILE A CA 1
ATOM 621 C C . ILE A 1 78 ? 3.855 -33.101 3.003 1.00 66.12 78 ILE A C 1
ATOM 623 O O . ILE A 1 78 ? 2.880 -33.166 2.248 1.00 66.12 78 ILE A O 1
ATOM 627 N N . PRO A 1 79 ? 4.784 -34.077 3.022 1.00 65.69 79 PRO A N 1
ATOM 628 C CA . PRO A 1 79 ? 4.526 -35.337 2.351 1.00 65.69 79 PRO A CA 1
ATOM 629 C C . PRO A 1 79 ? 3.346 -35.983 3.074 1.00 65.69 79 PRO A C 1
ATOM 631 O O . PRO A 1 79 ? 3.428 -36.287 4.266 1.00 65.69 79 PRO A O 1
ATOM 634 N N . VAL A 1 80 ? 2.222 -36.150 2.375 1.00 72.38 80 VAL A N 1
ATOM 635 C CA . VAL A 1 80 ? 1.107 -36.933 2.905 1.00 72.38 80 VAL A CA 1
ATOM 636 C C . VAL A 1 80 ? 1.607 -38.374 2.962 1.00 72.38 80 VAL A C 1
ATOM 638 O O . VAL A 1 80 ? 1.739 -39.051 1.944 1.00 72.38 80 VAL A O 1
ATOM 641 N N . SER A 1 81 ? 2.014 -38.813 4.152 1.00 66.19 81 SER A N 1
ATOM 642 C CA . SER A 1 81 ? 2.317 -40.216 4.396 1.00 66.19 81 SER A CA 1
ATOM 643 C C . SER A 1 81 ? 1.007 -40.969 4.209 1.00 66.19 81 SER A C 1
ATOM 645 O O . SER A 1 81 ? 0.134 -40.923 5.074 1.00 66.19 81 SER A O 1
ATOM 647 N N . SER A 1 82 ? 0.841 -41.587 3.040 1.00 63.50 82 SER A N 1
ATOM 648 C CA . SER A 1 82 ? -0.236 -42.539 2.793 1.00 63.50 82 SER A CA 1
ATOM 649 C C . SER A 1 82 ? -0.004 -43.707 3.742 1.00 63.50 82 SER A C 1
ATOM 651 O O . SER A 1 82 ? 0.977 -44.429 3.594 1.00 63.50 82 SER A O 1
ATOM 653 N N . GLY A 1 83 ? -0.832 -43.796 4.780 1.00 71.88 83 GLY A N 1
ATOM 654 C CA . GLY A 1 83 ? -0.846 -44.934 5.688 1.00 71.88 83 GLY A CA 1
ATOM 655 C C . GLY A 1 83 ? -1.400 -46.154 4.962 1.00 71.88 83 GLY A C 1
ATOM 656 O O . GLY A 1 83 ? -2.473 -46.069 4.363 1.00 71.88 83 GLY A O 1
ATOM 657 N N . GLU A 1 84 ? -0.626 -47.234 4.997 1.00 54.22 84 GLU A N 1
ATOM 658 C CA . GLU A 1 84 ? -1.040 -48.606 4.679 1.00 54.22 84 GLU A CA 1
ATOM 659 C C . GLU A 1 84 ? -1.929 -49.189 5.788 1.00 54.22 84 GLU A C 1
ATOM 661 O O . GLU A 1 84 ? -1.714 -48.834 6.973 1.00 54.22 84 GLU A O 1
#

Sequence (84 aa):
MKKLFIIYFLILSLSTVAQQSENSEDTEEFIPTNEWKTVKEGQKIPPGLHVRLNLETGLREAKLLDNNEQQSSSNSIIPVSSGE

Foldseek 3Di:
DVVVVVVVVVVVVVVPPDDPDPDDPPQAEDDAAQDKDFDDPSHHYDPQWDWDQDPVVRTIITHHDDPVPVPPPPPPPPPPPPDD

Secondary structure (DSSP, 8-state):
-HHHHHHHHHHHHHSS-----------PBP---SS-EEPPTTPBPPTTEEEEE-TTT--EEEEEPPTT-TTTT-----------

Radius of gyration: 22.21 Å; chains: 1; bounding box: 30×75×46 Å

pLDDT: mean 75.04, std 15.64, range [44.66, 94.5]